Protein AF-A0A6N3AYQ8-F1 (afdb_monomer_lite)

Secondary structure (DSSP, 8-state):
-HHHHHHHHHHHHHHHHHHHHHHHTTTS-HHHHHHHHHHHHHHHHHHHHHHTTSS---HHHHGGGGGHHHHHHHHHHH-

Organism: NCBI:txid411567

pLDDT: mean 80.35, std 8.29, range [51.56, 91.31]

Radius of gyration: 17.24 Å; chains: 1; bounding box: 45×36×34 Å

Structure (mmCIF, N/CA/C/O backbone):
data_AF-A0A6N3AYQ8-F1
#
_entry.id   AF-A0A6N3AYQ8-F1
#
loop_
_atom_site.group_PDB
_atom_site.id
_atom_site.type_symbol
_atom_site.label_atom_id
_atom_site.label_alt_id
_atom_site.label_comp_id
_atom_site.label_asym_id
_atom_site.label_entity_id
_atom_site.label_seq_id
_atom_site.pdbx_PDB_ins_code
_atom_site.Cartn_x
_atom_site.Cartn_y
_atom_site.Cartn_z
_atom_site.occupancy
_atom_site.B_iso_or_equiv
_atom_site.auth_seq_id
_atom_site.auth_comp_id
_atom_site.auth_asym_id
_atom_site.auth_atom_id
_atom_site.pdbx_PDB_model_num
ATOM 1 N N . MET A 1 1 ? 22.110 18.679 7.467 1.00 65.31 1 MET A N 1
ATOM 2 C CA . MET A 1 1 ? 22.794 17.545 6.798 1.00 65.31 1 MET A CA 1
ATOM 3 C C . MET A 1 1 ?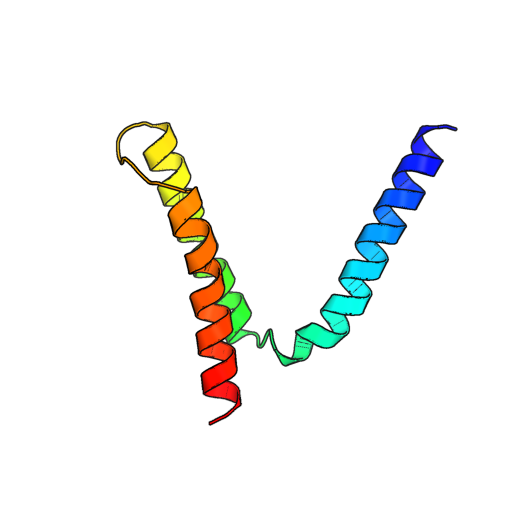 22.111 16.198 7.049 1.00 65.31 1 MET A C 1
ATOM 5 O O . MET A 1 1 ? 21.979 15.440 6.100 1.00 65.31 1 MET A O 1
ATOM 9 N N . LEU A 1 2 ? 21.596 15.916 8.256 1.00 67.75 2 LEU A N 1
ATOM 10 C CA . LEU A 1 2 ? 20.926 14.640 8.580 1.00 67.75 2 LEU A CA 1
ATOM 11 C C . LEU A 1 2 ? 19.733 14.280 7.661 1.00 67.75 2 LEU A C 1
ATOM 13 O O . LEU A 1 2 ? 19.584 13.133 7.256 1.00 67.75 2 LEU A O 1
ATOM 17 N N . GLY A 1 3 ? 18.917 15.266 7.269 1.00 73.25 3 GLY A N 1
ATOM 18 C CA . GLY A 1 3 ? 17.747 15.039 6.407 1.00 73.25 3 GLY A CA 1
ATOM 19 C C . GLY A 1 3 ? 18.073 14.596 4.974 1.00 73.25 3 GLY A C 1
ATOM 20 O O . GLY A 1 3 ? 17.230 13.991 4.322 1.00 73.25 3 GLY A O 1
ATOM 21 N N . VAL A 1 4 ? 19.292 14.843 4.483 1.00 81.62 4 VAL A N 1
ATOM 22 C CA . VAL A 1 4 ? 19.713 14.402 3.141 1.00 81.62 4 VAL A CA 1
ATOM 23 C C . VAL A 1 4 ? 19.984 12.897 3.134 1.00 81.62 4 VAL A C 1
ATOM 25 O O . VAL A 1 4 ? 19.577 12.214 2.202 1.00 81.62 4 VAL A O 1
ATOM 28 N N . PHE A 1 5 ? 20.581 12.359 4.202 1.00 83.56 5 PHE A N 1
ATOM 29 C CA . PHE A 1 5 ? 20.841 10.921 4.333 1.00 83.56 5 PHE A CA 1
ATOM 30 C C . PHE A 1 5 ? 19.551 10.097 4.447 1.00 83.56 5 PHE A C 1
ATOM 32 O O . PHE A 1 5 ? 19.434 9.051 3.814 1.00 83.56 5 PHE A O 1
ATOM 39 N N . VAL A 1 6 ? 18.550 10.593 5.185 1.00 83.00 6 VAL A N 1
ATOM 40 C CA . VAL A 1 6 ? 17.233 9.934 5.287 1.00 83.00 6 VAL A CA 1
ATOM 41 C C . VAL A 1 6 ? 16.507 9.936 3.940 1.00 83.00 6 VAL A C 1
ATOM 43 O O . VAL A 1 6 ? 15.951 8.916 3.537 1.00 83.00 6 VAL A O 1
ATOM 46 N N . ASN A 1 7 ? 16.565 11.050 3.204 1.00 85.25 7 ASN A N 1
ATOM 47 C CA . ASN A 1 7 ? 15.998 11.113 1.858 1.00 85.25 7 ASN A CA 1
ATOM 48 C C . ASN A 1 7 ? 16.748 10.211 0.869 1.00 85.25 7 ASN A C 1
ATOM 50 O O . ASN A 1 7 ? 16.106 9.549 0.063 1.00 85.25 7 ASN A O 1
ATOM 54 N N . ALA A 1 8 ? 18.077 10.110 0.954 1.00 87.81 8 ALA A N 1
ATOM 55 C CA . ALA A 1 8 ? 18.855 9.202 0.112 1.00 87.81 8 ALA A CA 1
ATOM 56 C C . ALA A 1 8 ? 18.462 7.728 0.330 1.00 87.81 8 ALA A C 1
ATOM 58 O O . ALA A 1 8 ? 18.300 6.988 -0.638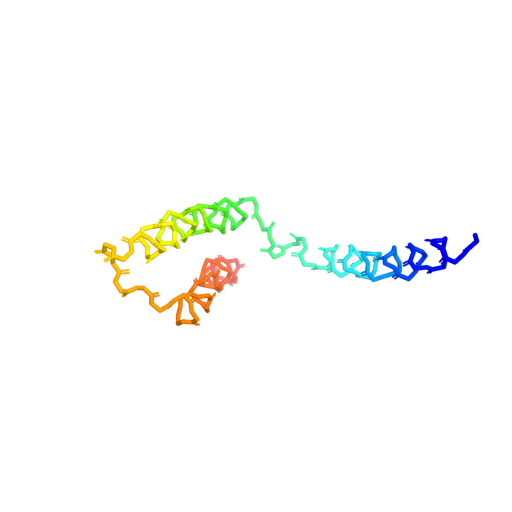 1.00 87.81 8 ALA A O 1
ATOM 59 N N . MET A 1 9 ? 18.228 7.314 1.582 1.00 86.94 9 MET A N 1
ATOM 60 C CA . MET A 1 9 ? 17.686 5.984 1.891 1.00 86.94 9 MET A CA 1
ATOM 61 C C . MET A 1 9 ? 16.272 5.779 1.337 1.00 86.94 9 MET A C 1
ATOM 63 O O . MET A 1 9 ? 15.992 4.737 0.745 1.00 86.94 9 MET A O 1
ATOM 67 N N . ALA A 1 10 ? 15.384 6.762 1.504 1.00 88.38 10 ALA A N 1
ATOM 68 C CA . ALA A 1 10 ? 14.021 6.681 0.982 1.00 88.38 10 ALA A CA 1
ATOM 69 C C . ALA A 1 10 ? 14.010 6.563 -0.552 1.00 88.38 10 ALA A C 1
ATOM 71 O O . ALA A 1 10 ? 13.282 5.741 -1.106 1.00 88.38 10 ALA A O 1
ATOM 72 N N . VAL A 1 11 ? 14.866 7.328 -1.234 1.00 91.31 11 VAL A N 1
ATOM 73 C CA . VAL A 1 11 ? 15.031 7.272 -2.692 1.00 91.31 11 VAL A CA 1
ATOM 74 C C . VAL A 1 11 ? 15.602 5.925 -3.136 1.00 91.31 11 VAL A C 1
ATOM 76 O O . VAL A 1 11 ? 15.152 5.397 -4.146 1.00 91.31 11 VAL A O 1
ATOM 79 N N . LEU A 1 12 ? 16.525 5.324 -2.380 1.00 90.81 12 LEU A N 1
ATOM 80 C CA . LEU A 1 12 ? 17.023 3.970 -2.654 1.00 90.81 12 LEU A CA 1
ATOM 81 C C . LEU A 1 12 ? 15.901 2.924 -2.602 1.00 90.81 12 LEU A C 1
ATOM 83 O O . LEU A 1 12 ? 15.783 2.093 -3.500 1.00 90.81 12 LEU A O 1
ATOM 87 N N . ILE A 1 13 ? 15.044 2.997 -1.583 1.00 91.19 13 ILE A N 1
ATOM 88 C CA . ILE A 1 13 ? 13.903 2.085 -1.410 1.00 91.19 13 ILE A CA 1
ATOM 89 C C . ILE A 1 13 ? 12.876 2.272 -2.530 1.00 91.19 13 ILE A C 1
ATOM 91 O O . ILE A 1 13 ? 12.417 1.295 -3.125 1.00 91.19 13 ILE A O 1
ATOM 95 N N . LEU A 1 14 ? 12.549 3.522 -2.862 1.00 91.25 14 LEU A N 1
ATOM 96 C CA . LEU A 1 14 ? 11.644 3.835 -3.967 1.00 91.25 14 LEU A CA 1
ATOM 97 C C . LEU A 1 14 ? 12.239 3.426 -5.321 1.00 91.25 14 LEU A C 1
ATOM 99 O O . LEU A 1 14 ? 11.520 2.902 -6.164 1.00 91.25 14 LEU A O 1
ATOM 103 N N . GLY A 1 15 ? 13.547 3.591 -5.522 1.00 89.25 15 GLY A N 1
ATOM 104 C CA . GLY A 1 15 ? 14.247 3.173 -6.738 1.00 89.25 15 GLY A CA 1
ATOM 105 C C . GLY A 1 15 ? 14.199 1.660 -6.956 1.00 89.25 15 GLY A C 1
ATOM 106 O O . GLY A 1 15 ? 13.934 1.210 -8.069 1.00 89.25 15 GLY A O 1
ATOM 107 N N . ILE A 1 16 ? 14.368 0.869 -5.891 1.00 90.56 16 ILE A N 1
ATOM 108 C CA . ILE A 1 16 ? 14.222 -0.595 -5.939 1.00 90.56 16 ILE A CA 1
ATOM 109 C C . ILE A 1 16 ? 12.781 -0.987 -6.291 1.00 90.56 16 ILE A C 1
ATOM 111 O O . ILE A 1 16 ? 12.571 -1.856 -7.137 1.00 90.56 16 ILE A O 1
ATOM 115 N N . LEU A 1 17 ? 11.787 -0.319 -5.697 1.00 89.50 17 LEU A N 1
ATOM 116 C CA . LEU A 1 17 ? 10.374 -0.529 -6.028 1.00 89.50 17 LEU A CA 1
ATOM 117 C C . LEU A 1 17 ? 10.059 -0.196 -7.493 1.00 89.50 17 LEU A C 1
ATOM 119 O O . LEU A 1 17 ? 9.329 -0.948 -8.130 1.00 89.50 17 LEU A O 1
ATOM 123 N N . VAL A 1 18 ? 10.617 0.888 -8.041 1.00 88.62 18 VAL A N 1
ATOM 124 C CA . VAL A 1 18 ? 10.437 1.278 -9.453 1.00 88.62 18 VAL A CA 1
ATOM 125 C C . VAL A 1 18 ? 11.115 0.286 -10.399 1.00 88.62 18 VAL A C 1
ATOM 127 O O . VAL A 1 18 ? 10.552 -0.079 -11.428 1.00 88.62 18 VAL A O 1
ATOM 130 N N . PHE A 1 19 ? 12.305 -0.201 -10.054 1.00 88.12 19 PHE A N 1
ATOM 131 C CA . PHE A 1 19 ? 12.969 -1.230 -10.851 1.00 88.12 19 PHE A CA 1
ATOM 132 C C . PHE A 1 19 ? 12.157 -2.535 -10.875 1.00 88.12 19 PHE A C 1
ATOM 134 O O . PHE A 1 19 ? 11.955 -3.133 -11.933 1.00 88.12 19 PHE A O 1
ATOM 141 N N . LEU A 1 20 ? 11.623 -2.943 -9.719 1.00 85.56 20 LEU A N 1
ATOM 142 C CA . LEU A 1 20 ? 10.778 -4.130 -9.599 1.00 85.56 20 LEU A CA 1
ATOM 143 C C . LEU A 1 20 ? 9.410 -3.942 -10.278 1.00 85.56 20 LEU A C 1
ATOM 145 O O . LEU A 1 20 ? 8.871 -4.889 -10.852 1.00 85.56 20 LEU A O 1
ATOM 149 N N . SER A 1 21 ? 8.866 -2.722 -10.275 1.00 83.06 21 SER A N 1
ATOM 150 C CA . SER A 1 21 ? 7.623 -2.410 -10.983 1.00 83.06 21 SER A CA 1
ATOM 151 C C . SER A 1 21 ? 7.784 -2.516 -12.497 1.00 83.06 21 SER A C 1
ATOM 153 O O . SER A 1 21 ? 6.841 -2.940 -13.154 1.00 83.06 21 SER A O 1
ATOM 155 N N . GLY A 1 22 ? 8.972 -2.252 -13.052 1.00 80.25 22 GLY A N 1
ATOM 156 C CA . GLY A 1 22 ? 9.271 -2.514 -14.465 1.00 80.25 22 GLY A CA 1
ATOM 157 C C . GLY A 1 22 ? 9.092 -3.987 -14.859 1.00 80.25 22 GLY A C 1
ATOM 158 O O . GLY A 1 22 ? 8.590 -4.279 -15.941 1.00 80.25 22 GLY A O 1
ATOM 159 N N . PHE A 1 23 ? 9.412 -4.918 -13.954 1.00 77.94 23 PHE A N 1
ATOM 160 C CA . PHE A 1 23 ? 9.158 -6.354 -14.132 1.00 77.94 23 PHE A CA 1
ATOM 161 C C . PHE A 1 23 ? 7.687 -6.744 -13.920 1.00 77.94 23 PHE A C 1
ATOM 163 O O . PHE A 1 23 ? 7.209 -7.697 -14.532 1.00 77.94 23 PHE A O 1
ATOM 170 N N . LEU A 1 24 ? 6.961 -6.011 -13.071 1.00 76.62 24 LEU A N 1
ATOM 171 C CA . LEU A 1 24 ? 5.532 -6.219 -12.804 1.00 76.62 24 LEU A CA 1
ATOM 172 C C . LEU A 1 24 ? 4.605 -5.494 -13.798 1.00 76.62 24 LEU A C 1
ATOM 174 O O . LEU A 1 24 ? 3.435 -5.851 -13.909 1.00 76.62 24 LEU A O 1
ATOM 178 N N . ALA A 1 25 ? 5.106 -4.517 -14.553 1.00 73.06 25 ALA A N 1
ATOM 179 C CA . ALA A 1 25 ? 4.381 -3.782 -15.587 1.00 73.06 25 ALA A CA 1
ATOM 180 C C . ALA A 1 25 ? 3.643 -4.678 -16.607 1.00 73.06 25 ALA A C 1
ATOM 182 O O . ALA A 1 25 ? 2.481 -4.392 -16.889 1.00 73.06 25 ALA A O 1
ATOM 183 N N . PRO A 1 26 ? 4.215 -5.785 -17.132 1.00 70.50 26 PRO A N 1
ATOM 184 C CA . PRO A 1 26 ? 3.480 -6.683 -18.032 1.00 70.50 26 PRO A CA 1
ATOM 185 C C . PRO A 1 26 ? 2.299 -7.410 -17.366 1.00 70.50 26 PRO A C 1
ATOM 187 O O . PRO A 1 26 ? 1.372 -7.833 -18.067 1.00 70.50 26 PRO A O 1
ATOM 190 N N . ILE A 1 27 ? 2.330 -7.551 -16.035 1.00 68.06 27 ILE A N 1
ATOM 191 C CA . ILE A 1 27 ? 1.267 -8.158 -15.223 1.00 68.06 27 ILE A CA 1
ATOM 192 C C . ILE A 1 27 ? 0.185 -7.117 -14.908 1.00 68.06 27 ILE A C 1
ATOM 194 O O . ILE A 1 27 ? -0.996 -7.444 -14.911 1.00 68.06 27 ILE A O 1
ATOM 198 N N . LEU A 1 28 ? 0.551 -5.849 -14.703 1.00 69.69 28 LEU A N 1
ATOM 199 C CA . LEU A 1 28 ? -0.391 -4.743 -14.517 1.00 69.69 28 LEU A CA 1
ATOM 200 C C . LEU A 1 28 ? -0.838 -4.183 -15.876 1.00 69.69 28 LEU A C 1
ATOM 202 O O . LEU A 1 28 ? -0.511 -3.061 -16.257 1.00 69.69 28 LEU A O 1
ATOM 206 N N . SER A 1 29 ? -1.620 -4.972 -16.613 1.00 77.38 29 SER A N 1
ATOM 207 C CA . SER A 1 29 ? -2.331 -4.459 -17.793 1.00 77.38 29 SER A CA 1
ATOM 208 C C . SER A 1 29 ? -3.290 -3.323 -17.384 1.00 77.38 29 SER A C 1
ATOM 210 O O . SER A 1 29 ? -3.768 -3.320 -16.245 1.00 77.38 29 SER A O 1
ATOM 212 N N . PRO A 1 30 ? -3.603 -2.362 -18.275 1.00 78.69 30 PRO A N 1
ATOM 213 C CA . PRO A 1 30 ? -4.445 -1.205 -17.943 1.00 78.69 30 PRO A CA 1
ATOM 214 C C . PRO A 1 30 ? -5.802 -1.597 -17.336 1.00 78.69 30 PRO A C 1
ATOM 216 O O . PRO A 1 30 ? -6.293 -0.925 -16.433 1.00 78.69 30 PRO A O 1
ATOM 219 N N . GLU A 1 31 ? -6.362 -2.733 -17.751 1.00 79.44 31 GLU A N 1
ATOM 220 C CA . GLU A 1 31 ? -7.600 -3.289 -17.192 1.00 79.44 31 GLU A CA 1
ATOM 221 C C . GLU A 1 31 ? -7.442 -3.750 -15.735 1.00 79.44 31 GLU A C 1
ATOM 223 O O . GLU A 1 31 ? -8.308 -3.506 -14.897 1.00 79.44 31 GLU A O 1
ATOM 228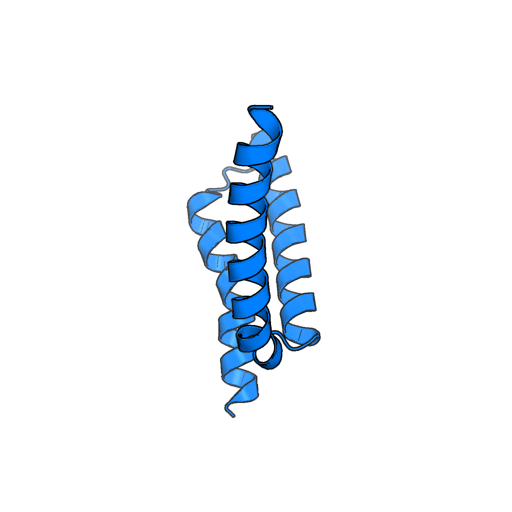 N N . ILE A 1 32 ? -6.316 -4.378 -15.395 1.00 79.69 32 ILE A N 1
ATOM 229 C CA . ILE A 1 32 ? -6.026 -4.863 -14.038 1.00 79.69 32 ILE A CA 1
ATOM 230 C C . ILE A 1 32 ? -5.791 -3.674 -13.107 1.00 79.69 32 ILE A C 1
ATOM 232 O O . ILE A 1 32 ? -6.298 -3.661 -11.987 1.00 79.69 32 ILE A O 1
ATOM 236 N N . ALA A 1 33 ? -5.092 -2.643 -13.587 1.00 83.12 33 ALA A N 1
ATOM 237 C CA . ALA A 1 33 ? -4.898 -1.399 -12.849 1.00 83.12 33 ALA A CA 1
ATOM 238 C C . ALA A 1 33 ? -6.227 -0.660 -12.599 1.00 83.12 33 ALA A C 1
ATOM 240 O O . ALA A 1 33 ? -6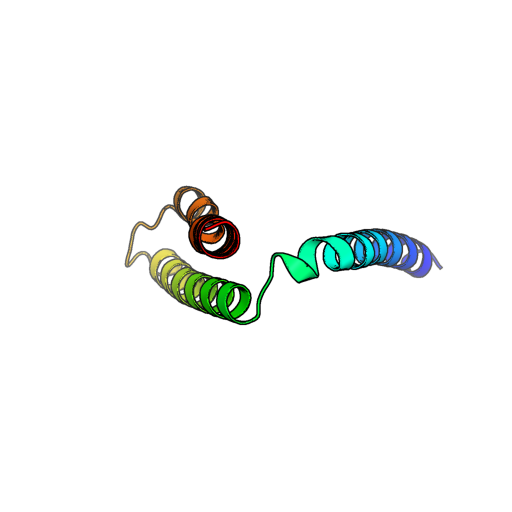.457 -0.174 -11.490 1.00 83.12 33 ALA A O 1
ATOM 241 N N . ALA A 1 34 ? -7.126 -0.626 -13.588 1.00 84.75 34 ALA A N 1
ATOM 242 C CA . ALA A 1 34 ? -8.461 -0.046 -13.438 1.00 84.75 34 ALA A CA 1
ATOM 243 C C . ALA A 1 34 ? -9.308 -0.813 -12.408 1.00 84.75 34 ALA A C 1
ATOM 245 O O . ALA A 1 34 ? -9.897 -0.201 -11.515 1.00 84.75 34 ALA A O 1
ATOM 246 N N . ASN A 1 35 ? -9.303 -2.149 -12.463 1.00 84.75 35 ASN A N 1
ATOM 247 C CA . ASN A 1 35 ? -9.999 -2.995 -11.490 1.00 84.75 35 ASN A CA 1
ATOM 248 C C . ASN A 1 35 ? -9.419 -2.858 -10.072 1.00 84.75 35 ASN A C 1
ATOM 250 O O . ASN A 1 35 ? -10.165 -2.810 -9.090 1.00 84.75 35 ASN A O 1
ATOM 254 N N . LEU A 1 36 ? -8.094 -2.748 -9.954 1.00 87.38 36 LEU A N 1
ATOM 255 C CA . LEU A 1 36 ? -7.406 -2.519 -8.684 1.00 87.38 36 LEU A CA 1
ATOM 256 C C . LEU A 1 36 ? -7.789 -1.159 -8.083 1.00 87.38 36 LEU A C 1
ATOM 258 O O . LEU A 1 36 ? -8.131 -1.079 -6.903 1.00 87.38 36 LEU A O 1
ATOM 262 N N . SER A 1 37 ? -7.783 -0.102 -8.899 1.00 86.62 37 SER A N 1
ATOM 263 C CA . SER A 1 37 ? -8.171 1.250 -8.482 1.00 86.62 37 SER A CA 1
ATOM 264 C C . SER A 1 37 ? -9.645 1.321 -8.070 1.00 86.62 37 SER A C 1
ATOM 266 O O . SER A 1 37 ? -9.957 1.869 -7.011 1.00 86.62 37 SER A O 1
ATOM 268 N N . GLY A 1 38 ? -10.541 0.690 -8.838 1.00 87.19 38 GLY A N 1
ATOM 269 C CA . GLY A 1 38 ? -11.963 0.593 -8.501 1.00 87.19 38 GLY A CA 1
ATOM 270 C C . GLY A 1 38 ? -12.205 -0.132 -7.174 1.00 87.19 38 GLY A C 1
ATOM 271 O O . GLY A 1 38 ? -12.923 0.373 -6.310 1.00 87.19 38 GLY A O 1
ATOM 272 N N . THR A 1 39 ? -11.538 -1.271 -6.965 1.00 88.25 39 THR A N 1
ATOM 273 C CA . THR A 1 39 ? -11.638 -2.043 -5.713 1.00 88.25 39 THR A CA 1
ATOM 274 C C . THR A 1 39 ? -11.085 -1.255 -4.521 1.00 88.25 39 THR A C 1
ATOM 276 O O . THR A 1 39 ? -11.693 -1.238 -3.449 1.00 88.25 39 THR A O 1
ATOM 279 N N . GLY A 1 40 ? -9.967 -0.545 -4.707 1.00 87.25 40 GLY A N 1
ATOM 280 C CA . GLY A 1 40 ? -9.390 0.329 -3.686 1.00 87.25 40 GLY A CA 1
ATOM 281 C C . GLY A 1 40 ? -10.316 1.486 -3.298 1.00 87.25 40 GLY A C 1
ATOM 282 O O . GLY A 1 40 ? -10.485 1.756 -2.111 1.00 87.25 40 GLY A O 1
ATOM 283 N N . GLY A 1 41 ? -10.973 2.127 -4.268 1.00 89.31 41 GLY A N 1
ATOM 284 C CA . GLY A 1 41 ? -11.938 3.202 -4.013 1.00 89.31 41 GLY A CA 1
ATOM 285 C C . GLY A 1 41 ? -13.141 2.741 -3.185 1.00 89.31 41 GLY A C 1
ATOM 286 O O . GLY A 1 41 ? -13.501 3.389 -2.201 1.00 89.31 41 GLY A O 1
ATOM 287 N N . ILE A 1 42 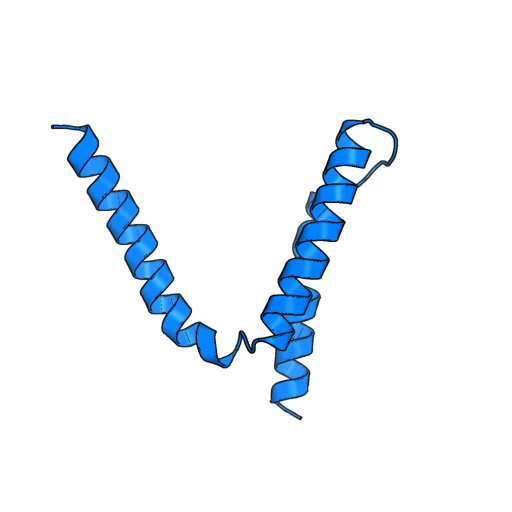? -13.715 1.581 -3.524 1.00 89.06 42 ILE A N 1
ATOM 288 C CA . ILE A 1 42 ? -14.804 0.968 -2.744 1.00 89.06 42 ILE A CA 1
ATOM 289 C C . ILE A 1 42 ? -14.329 0.646 -1.326 1.00 89.06 42 ILE A C 1
ATOM 291 O O . ILE A 1 42 ? -15.057 0.896 -0.362 1.00 89.06 42 ILE A O 1
ATOM 295 N N . MET A 1 43 ? -13.100 0.137 -1.182 1.00 86.56 43 MET A N 1
ATOM 296 C CA . MET A 1 43 ? -12.539 -0.117 0.137 1.00 86.56 43 MET A CA 1
ATOM 297 C C . MET A 1 43 ? -12.467 1.170 0.949 1.00 86.56 43 MET A C 1
ATOM 299 O O . MET A 1 43 ? -12.988 1.175 2.053 1.00 86.56 43 MET A O 1
ATOM 303 N N . ILE A 1 44 ? -11.911 2.261 0.414 1.00 89.06 44 ILE A N 1
ATOM 304 C CA . ILE A 1 44 ? -11.819 3.548 1.127 1.00 89.06 44 ILE A CA 1
ATOM 305 C C . ILE A 1 44 ? -13.195 3.995 1.639 1.00 89.06 44 ILE A C 1
ATOM 307 O O . ILE A 1 44 ? -13.314 4.372 2.804 1.00 89.06 44 ILE A O 1
ATOM 311 N N . ILE A 1 45 ? -14.245 3.873 0.822 1.00 89.81 45 ILE A N 1
ATOM 312 C CA . ILE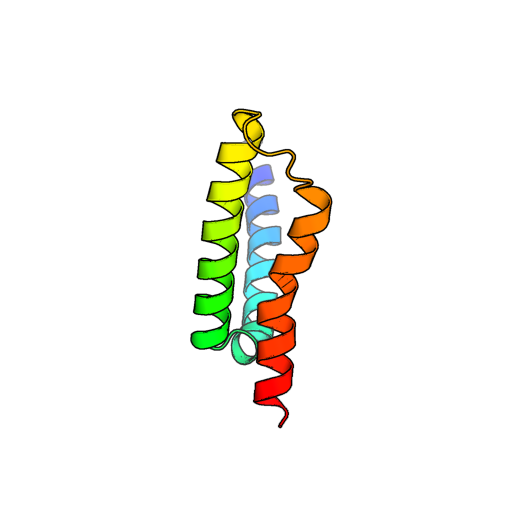 A 1 45 ? -15.621 4.180 1.239 1.00 89.81 45 ILE A CA 1
ATOM 313 C C . ILE A 1 45 ? -16.043 3.298 2.426 1.00 89.81 45 ILE A C 1
ATOM 315 O O . ILE A 1 45 ? -16.559 3.812 3.422 1.00 89.81 45 ILE A O 1
ATOM 319 N N . ALA A 1 46 ? -15.773 1.991 2.365 1.00 87.00 46 ALA A N 1
ATOM 320 C CA . ALA A 1 46 ? -16.046 1.061 3.462 1.00 87.00 46 ALA A CA 1
ATOM 321 C C . ALA A 1 46 ? -15.249 1.395 4.739 1.00 87.00 46 ALA A C 1
ATOM 323 O O . ALA A 1 46 ? -15.803 1.318 5.837 1.00 87.00 46 ALA A O 1
ATOM 324 N N . ILE A 1 47 ? -13.986 1.826 4.614 1.00 88.12 47 ILE A N 1
ATOM 325 C CA . ILE A 1 47 ? -13.170 2.302 5.744 1.00 88.12 47 ILE A CA 1
ATOM 326 C C . ILE A 1 47 ? -13.849 3.505 6.397 1.00 88.12 47 ILE A C 1
ATOM 328 O O . ILE A 1 47 ? -14.054 3.505 7.609 1.00 88.12 47 ILE A O 1
ATOM 332 N N . CYS A 1 48 ? -14.236 4.507 5.605 1.00 89.75 48 CYS A N 1
ATOM 333 C CA . CYS A 1 48 ? -14.893 5.708 6.112 1.00 89.75 48 CYS A CA 1
ATOM 334 C C . CYS A 1 48 ? -16.194 5.367 6.856 1.00 89.75 48 CYS A C 1
ATOM 336 O O . CYS A 1 48 ? -16.386 5.810 7.987 1.00 89.75 48 CYS A O 1
ATOM 338 N N . LEU A 1 49 ? -17.053 4.525 6.274 1.00 89.19 49 LEU A N 1
ATOM 339 C CA . LEU A 1 49 ? -18.290 4.047 6.911 1.00 89.19 49 LEU A CA 1
ATOM 340 C C . LEU A 1 49 ? -18.023 3.308 8.228 1.00 89.19 49 LEU A C 1
ATOM 342 O O . LEU A 1 49 ? -18.771 3.464 9.198 1.00 89.19 49 LEU A O 1
ATOM 346 N N . SER A 1 50 ? -16.942 2.531 8.276 1.00 87.31 50 SER A N 1
ATOM 347 C CA . SER A 1 50 ? -16.554 1.797 9.474 1.00 87.31 50 SER A CA 1
ATOM 348 C C . SER A 1 50 ? -15.999 2.699 10.571 1.00 87.31 50 SER A C 1
ATOM 350 O O . SER A 1 50 ? -16.334 2.521 11.741 1.00 87.31 50 SER A O 1
ATOM 352 N N . MET A 1 51 ? -15.246 3.740 10.207 1.00 86.19 51 MET A N 1
ATOM 353 C CA . MET A 1 51 ? -14.801 4.774 11.148 1.00 86.19 51 MET A CA 1
ATOM 354 C C . MET A 1 51 ? -15.978 5.552 11.752 1.00 86.19 51 MET A C 1
ATOM 356 O O . MET A 1 51 ? -15.905 5.961 12.910 1.00 86.19 51 MET A O 1
ATOM 360 N N . LEU A 1 52 ? -17.082 5.700 11.010 1.00 88.75 52 LEU A N 1
ATOM 361 C CA . LEU A 1 52 ? -18.341 6.264 11.510 1.00 88.75 52 LEU A CA 1
ATOM 362 C C . LEU A 1 52 ? -19.158 5.275 12.373 1.00 88.75 52 LEU A C 1
ATOM 364 O O . LEU A 1 52 ? -20.242 5.631 12.830 1.00 88.75 52 LEU A O 1
ATOM 368 N N . LYS A 1 53 ? -18.662 4.049 12.613 1.00 83.88 53 LYS A N 1
ATOM 369 C CA . LYS A 1 53 ? -19.355 2.955 13.329 1.00 83.88 53 LYS A CA 1
ATOM 370 C C . LYS A 1 53 ? -20.722 2.573 12.741 1.00 83.88 53 LYS A C 1
ATOM 372 O O . LYS A 1 53 ? -21.543 1.971 13.425 1.00 83.88 53 LYS A O 1
ATOM 377 N N . LEU A 1 54 ? -20.965 2.898 11.472 1.00 79.69 54 LEU A N 1
ATOM 378 C CA . LEU A 1 54 ? -22.198 2.529 10.768 1.00 79.69 54 LEU A CA 1
ATOM 379 C C . LEU A 1 54 ? -22.126 1.104 10.207 1.00 79.69 54 LEU A C 1
ATOM 381 O O . LEU A 1 54 ? -23.154 0.472 9.987 1.00 79.69 54 LEU A O 1
ATOM 385 N N . VAL A 1 55 ? -20.909 0.603 9.975 1.00 75.62 55 VAL A N 1
ATOM 386 C CA . VAL A 1 55 ? -20.639 -0.741 9.454 1.00 75.62 55 VAL A CA 1
ATOM 387 C C . VAL A 1 55 ? -19.445 -1.342 10.202 1.00 75.62 55 VAL A C 1
ATOM 389 O O . VAL A 1 55 ? -18.357 -0.764 10.215 1.00 75.62 55 VAL A O 1
ATOM 392 N N . ASP A 1 56 ? -19.616 -2.524 10.793 1.00 67.81 56 ASP A N 1
ATOM 393 C CA . ASP A 1 56 ? -18.508 -3.309 11.351 1.00 67.81 56 ASP A CA 1
ATOM 394 C C . ASP A 1 56 ? -17.719 -3.971 10.213 1.00 67.81 56 ASP A C 1
ATOM 396 O O . ASP A 1 56 ? -18.010 -5.085 9.770 1.00 67.81 56 ASP A O 1
ATOM 400 N N . TYR A 1 57 ? -16.724 -3.253 9.691 1.00 71.31 57 TYR A N 1
ATOM 401 C CA . TYR A 1 57 ? -15.891 -3.722 8.594 1.00 71.31 57 TYR A CA 1
ATOM 402 C C . TYR A 1 57 ? -14.508 -4.121 9.104 1.00 71.31 57 TYR A C 1
ATOM 404 O O . TYR A 1 57 ? -13.694 -3.287 9.506 1.00 71.31 57 TYR A O 1
ATOM 412 N N . LYS A 1 58 ? -14.196 -5.420 9.042 1.00 74.69 58 LYS A N 1
ATOM 413 C CA . LYS A 1 58 ? -12.839 -5.918 9.303 1.00 74.69 58 LYS A CA 1
ATOM 414 C C . LYS A 1 58 ? -11.948 -5.598 8.108 1.00 74.69 58 LYS A C 1
ATOM 416 O O . LYS A 1 58 ? -11.749 -6.417 7.211 1.00 74.69 58 LYS A O 1
ATOM 421 N N . LEU A 1 59 ? -11.381 -4.401 8.139 1.00 68.88 59 LEU A N 1
ATOM 422 C CA . LEU A 1 59 ? -10.430 -3.873 7.161 1.00 68.88 59 LEU A CA 1
ATOM 423 C C . LEU A 1 59 ? -9.273 -4.851 6.906 1.00 68.88 59 LEU A C 1
ATOM 425 O O . LEU A 1 59 ? -8.934 -5.135 5.762 1.00 68.88 59 LEU A O 1
ATOM 429 N N . ALA A 1 60 ? -8.766 -5.472 7.975 1.00 69.62 60 ALA A N 1
ATOM 430 C CA . ALA A 1 60 ? -7.722 -6.494 7.914 1.00 69.62 60 ALA A CA 1
ATOM 431 C C . ALA A 1 60 ? -8.126 -7.747 7.116 1.00 69.62 60 ALA A C 1
ATOM 433 O O . ALA A 1 60 ? -7.276 -8.356 6.479 1.00 69.62 60 ALA A O 1
ATOM 434 N N . ASN A 1 61 ? -9.411 -8.122 7.115 1.00 77.25 61 ASN A N 1
ATOM 435 C CA . ASN A 1 61 ? -9.906 -9.267 6.345 1.00 77.25 61 ASN A CA 1
ATOM 436 C C . ASN A 1 61 ? -10.207 -8.910 4.884 1.00 77.25 61 ASN A C 1
ATOM 438 O O . ASN A 1 61 ? -10.349 -9.793 4.045 1.00 77.25 61 ASN A O 1
ATOM 442 N N . SER A 1 62 ? -10.303 -7.617 4.579 1.00 75.00 62 SER A N 1
ATOM 443 C CA . SER A 1 62 ? -10.643 -7.130 3.245 1.00 75.00 62 SER A CA 1
ATOM 444 C C . SER A 1 62 ? -9.431 -6.641 2.466 1.00 75.00 62 SER A C 1
ATOM 446 O O . SER A 1 62 ? -9.442 -6.697 1.242 1.00 75.00 62 SER A O 1
ATOM 448 N N . LEU A 1 63 ? -8.354 -6.248 3.151 1.00 74.94 63 LEU A N 1
ATOM 449 C CA . LEU A 1 63 ? -7.055 -5.965 2.539 1.00 74.94 63 LEU A CA 1
ATOM 450 C C . LEU A 1 63 ? -6.572 -7.101 1.607 1.00 74.94 63 LEU A C 1
ATOM 452 O O . LEU A 1 63 ? -6.147 -6.799 0.493 1.00 74.94 63 LEU A O 1
ATOM 456 N N . PRO A 1 64 ? -6.711 -8.395 1.971 1.00 76.12 64 PRO A N 1
ATOM 457 C CA . PRO A 1 64 ? -6.400 -9.506 1.076 1.00 76.12 64 PRO A CA 1
ATOM 458 C C . PRO A 1 64 ? -7.266 -9.534 -0.194 1.00 76.12 64 PRO A C 1
ATOM 460 O O . PRO A 1 64 ? -6.818 -10.006 -1.236 1.00 76.12 64 PRO A O 1
ATOM 463 N N . ALA A 1 65 ? -8.493 -9.007 -0.149 1.00 77.50 65 ALA A N 1
ATOM 464 C CA . ALA A 1 65 ? -9.397 -8.991 -1.298 1.00 77.50 65 ALA A CA 1
ATOM 465 C C . ALA A 1 65 ? -8.930 -8.039 -2.417 1.00 77.50 65 ALA A C 1
ATOM 467 O O . ALA A 1 65 ? -9.293 -8.245 -3.572 1.00 77.50 65 ALA A O 1
ATOM 468 N N . ILE A 1 66 ? -8.061 -7.060 -2.121 1.00 80.38 66 ILE A N 1
ATOM 469 C CA . ILE A 1 66 ? -7.418 -6.201 -3.139 1.00 80.38 66 ILE A CA 1
ATOM 470 C C . ILE A 1 66 ? -6.564 -7.029 -4.113 1.00 80.38 66 ILE A C 1
ATOM 472 O O . ILE A 1 66 ? -6.384 -6.632 -5.263 1.00 80.38 66 ILE A O 1
ATOM 476 N N . PHE A 1 67 ? -6.072 -8.201 -3.699 1.00 78.69 67 PHE A N 1
ATOM 477 C CA . PHE A 1 67 ? -5.294 -9.082 -4.572 1.00 78.69 67 PHE A CA 1
ATOM 478 C C . PHE A 1 67 ? -6.162 -9.888 -5.554 1.00 78.69 67 PHE A C 1
ATOM 480 O O . PHE A 1 67 ? -5.628 -10.416 -6.528 1.00 78.69 67 PHE A O 1
ATOM 487 N N . ILE A 1 68 ? -7.487 -9.955 -5.368 1.00 79.19 68 ILE A N 1
ATOM 488 C CA . ILE A 1 68 ? -8.402 -10.672 -6.275 1.00 79.19 68 ILE A CA 1
ATOM 489 C C . ILE A 1 68 ? -8.330 -10.161 -7.725 1.00 79.19 68 ILE A C 1
ATOM 491 O O . ILE A 1 68 ? -8.138 -10.996 -8.609 1.00 79.19 68 ILE A O 1
ATOM 495 N N . PRO A 1 69 ? -8.428 -8.848 -8.025 1.00 77.88 69 PRO A N 1
ATOM 496 C CA . PRO A 1 69 ? -8.310 -8.355 -9.401 1.00 77.88 69 PRO A CA 1
ATOM 497 C C . PRO A 1 69 ? -6.945 -8.656 -10.039 1.00 77.88 69 PRO A C 1
ATOM 499 O O . PRO A 1 69 ? -6.869 -8.848 -11.250 1.00 77.88 69 PRO A O 1
ATOM 502 N N . ILE A 1 70 ? -5.882 -8.763 -9.235 1.00 77.44 70 ILE A N 1
ATOM 503 C CA . ILE A 1 70 ? -4.547 -9.159 -9.707 1.00 77.44 70 ILE A CA 1
ATOM 504 C C . ILE A 1 70 ? -4.546 -10.644 -10.089 1.00 77.44 70 ILE A C 1
ATOM 506 O O . ILE A 1 70 ? -4.109 -10.992 -11.182 1.00 77.44 70 ILE A O 1
ATOM 510 N N . ILE A 1 71 ? -5.081 -11.517 -9.229 1.00 77.06 71 ILE A N 1
ATOM 511 C CA . ILE A 1 71 ? -5.178 -12.964 -9.489 1.00 77.06 71 ILE A CA 1
ATOM 512 C C . ILE A 1 71 ? -6.060 -13.233 -10.715 1.00 77.06 71 ILE A C 1
ATOM 514 O O . ILE A 1 71 ? -5.673 -13.996 -11.597 1.00 77.06 71 ILE A O 1
ATOM 518 N N . TYR A 1 72 ? -7.213 -12.569 -10.807 1.00 75.31 72 TYR A N 1
ATOM 519 C CA . TYR A 1 72 ? -8.128 -12.695 -11.941 1.00 75.31 72 TYR A CA 1
ATOM 520 C C . TYR A 1 72 ? -7.489 -12.220 -13.254 1.00 75.31 72 TYR A C 1
ATOM 522 O O . TYR A 1 72 ? -7.584 -12.901 -14.274 1.00 75.31 72 TYR A O 1
ATOM 530 N N . GLY A 1 73 ? -6.769 -11.096 -13.211 1.00 73.62 73 GLY A N 1
ATOM 531 C CA . GLY A 1 73 ? -6.025 -10.568 -14.350 1.00 73.62 73 GLY A CA 1
ATOM 532 C C . GLY A 1 73 ? -4.922 -11.497 -14.853 1.00 73.62 73 GLY A C 1
ATOM 533 O O . GLY A 1 73 ? -4.748 -11.648 -16.059 1.00 73.62 73 GLY A O 1
ATOM 534 N N . VAL A 1 74 ? -4.203 -12.157 -13.939 1.00 71.75 74 VAL A N 1
ATOM 535 C CA . VAL A 1 74 ? -3.168 -13.143 -14.290 1.00 71.75 74 VAL A CA 1
ATOM 536 C C . VAL A 1 74 ? -3.779 -14.382 -14.946 1.00 71.75 74 VAL A C 1
ATOM 538 O O . VAL A 1 74 ? -3.227 -14.866 -15.930 1.00 71.75 74 VAL A O 1
ATOM 541 N N . ILE A 1 75 ? -4.922 -14.871 -14.450 1.00 71.88 75 ILE A N 1
ATOM 542 C CA . ILE A 1 75 ? -5.613 -16.041 -15.016 1.00 71.88 75 ILE A CA 1
ATOM 543 C C . ILE A 1 75 ? -6.090 -15.758 -16.448 1.00 71.88 75 ILE A C 1
ATOM 545 O O . ILE A 1 75 ? -5.843 -16.570 -17.334 1.00 71.88 75 ILE A O 1
ATOM 549 N N . LEU A 1 76 ? -6.707 -14.596 -16.693 1.00 69.50 76 LEU A N 1
ATOM 550 C CA . LEU A 1 76 ? -7.174 -14.193 -18.029 1.00 69.50 76 LEU A CA 1
ATOM 551 C C . LEU A 1 76 ? -6.044 -13.949 -19.037 1.00 69.50 76 LEU A C 1
ATOM 553 O O . LEU A 1 76 ? -6.267 -14.059 -20.232 1.00 69.50 76 LEU A O 1
ATOM 557 N N . LYS A 1 77 ? -4.845 -13.580 -18.577 1.00 65.00 77 LYS A N 1
ATOM 558 C CA . LYS A 1 77 ? -3.662 -13.408 -19.437 1.00 65.00 77 LYS A CA 1
ATOM 559 C C . LYS A 1 77 ? -2.993 -14.731 -19.823 1.00 65.00 77 LYS A C 1
ATOM 561 O O . LYS A 1 77 ? -2.178 -14.735 -20.742 1.00 65.00 77 LYS A O 1
ATOM 566 N N . ILE A 1 78 ? -3.256 -15.800 -19.068 1.00 63.16 78 ILE A N 1
ATOM 567 C CA . ILE A 1 78 ? -2.656 -17.133 -19.231 1.00 63.16 78 ILE A CA 1
ATOM 568 C C . ILE A 1 78 ? -3.526 -18.071 -20.081 1.00 63.16 78 ILE A C 1
ATOM 570 O O . ILE A 1 78 ? -2.977 -18.994 -20.682 1.00 63.16 78 ILE A O 1
ATOM 574 N N . PHE A 1 79 ? -4.842 -17.847 -20.117 1.00 51.56 79 PHE A N 1
ATOM 575 C CA . PHE A 1 79 ? -5.814 -18.574 -20.942 1.00 51.56 79 PHE A CA 1
ATOM 576 C C . PHE A 1 79 ? -6.148 -17.802 -22.219 1.00 51.56 79 PHE A C 1
ATOM 578 O O . PHE A 1 79 ? -6.379 -18.468 -23.253 1.00 51.56 79 PHE A O 1
#

InterPro domains:
  IPR007563 Protein of unknown function DUF554 [PF04474] (3-72)

Foldseek 3Di:
DVVVVVVVVVVVVVVVVVVVVVVCVVLPDVQLVVVLVVLVVVLVVVVVCVVVVVDVDPSVVCVVVSCVSSVVSVVVVVD

Sequence (79 aa):
MLGVFVNAMAVLILGILVFLSGFLAPILSPEIAANLSGTGGIMIIAICLSMLKLVDYKLANSLPAIFIPIIYGVILKIF